Protein AF-A0A2X3JG19-F1 (afd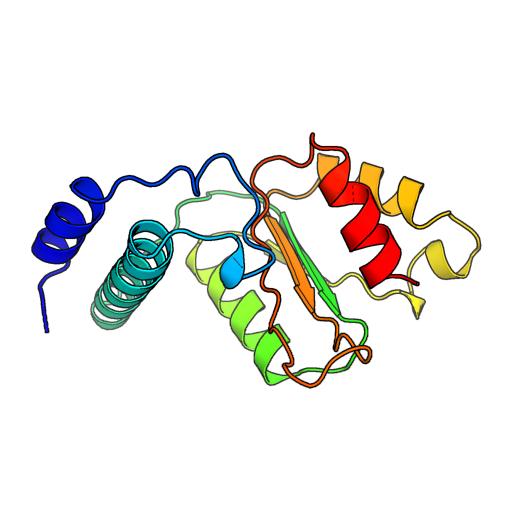b_monomer_lite)

Radius of gyration: 16.57 Å; chains: 1; bounding box: 41×30×46 Å

Structure (mmCIF, N/CA/C/O backbone):
data_AF-A0A2X3JG19-F1
#
_entry.id   AF-A0A2X3JG19-F1
#
loop_
_atom_site.group_PDB
_atom_site.id
_atom_site.type_symbol
_atom_site.label_atom_id
_atom_site.label_alt_id
_atom_site.label_comp_id
_atom_site.label_asym_id
_atom_site.label_entity_id
_atom_site.label_seq_id
_atom_site.pdbx_PDB_ins_code
_atom_site.Cartn_x
_atom_site.Cartn_y
_atom_site.Cartn_z
_atom_site.occupancy
_atom_site.B_iso_or_equiv
_atom_site.auth_seq_id
_atom_site.auth_comp_id
_atom_site.auth_asym_id
_atom_site.auth_atom_id
_atom_site.pdbx_PDB_model_num
ATOM 1 N N . MET A 1 1 ? -9.348 -8.303 21.620 1.00 62.88 1 MET A N 1
ATOM 2 C CA . MET A 1 1 ? -9.091 -7.498 20.406 1.00 62.88 1 MET A CA 1
ATOM 3 C C . MET A 1 1 ? -9.903 -6.224 20.561 1.00 62.88 1 MET A C 1
ATOM 5 O O . MET A 1 1 ? -11.044 -6.347 20.993 1.00 62.88 1 MET A O 1
ATOM 9 N N . LYS A 1 2 ? -9.320 -5.039 20.344 1.00 77.94 2 LYS A N 1
ATOM 10 C CA . LYS A 1 2 ? -10.083 -3.781 20.429 1.00 77.94 2 LYS A CA 1
ATOM 11 C C . LYS A 1 2 ? -11.171 -3.776 19.358 1.00 77.94 2 LYS A C 1
ATOM 13 O O . LYS A 1 2 ? -10.965 -4.329 18.278 1.00 77.94 2 LYS A O 1
ATOM 18 N N . THR A 1 3 ? -12.311 -3.169 19.652 1.00 88.75 3 THR A N 1
ATOM 19 C CA . THR A 1 3 ? -13.358 -2.982 18.640 1.00 88.75 3 THR A CA 1
ATOM 20 C C . THR A 1 3 ? -12.918 -1.939 17.610 1.00 88.75 3 THR A C 1
ATOM 22 O O . THR A 1 3 ? -12.128 -1.044 17.917 1.00 88.75 3 THR A O 1
ATOM 25 N N . VAL A 1 4 ? -13.454 -2.004 16.386 1.00 88.19 4 VAL A N 1
ATOM 26 C CA . VAL A 1 4 ? -13.143 -1.020 15.328 1.00 88.19 4 VAL A CA 1
ATOM 27 C C . VAL A 1 4 ? -13.430 0.413 15.799 1.00 88.19 4 VAL A C 1
ATOM 29 O O . VAL A 1 4 ? -12.643 1.319 15.551 1.00 88.19 4 VAL A O 1
ATOM 32 N N . ASN A 1 5 ? -14.508 0.615 16.563 1.00 89.81 5 ASN A N 1
ATOM 33 C CA . ASN A 1 5 ? -14.865 1.923 17.118 1.00 89.81 5 ASN A CA 1
ATOM 34 C C . ASN A 1 5 ? -13.844 2.455 18.137 1.00 89.81 5 ASN A C 1
ATOM 36 O O . ASN A 1 5 ? -13.631 3.664 18.217 1.00 89.81 5 ASN A O 1
ATOM 40 N N . GLU A 1 6 ? -13.218 1.581 18.926 1.00 90.44 6 GLU A N 1
ATOM 41 C CA . GLU A 1 6 ? -12.132 1.968 19.835 1.00 90.44 6 GLU A CA 1
ATOM 42 C C . GLU A 1 6 ? -10.873 2.344 19.056 1.00 90.44 6 GLU A C 1
ATOM 44 O O . GLU A 1 6 ? -10.274 3.378 19.345 1.00 90.44 6 GLU A O 1
ATOM 49 N N . LEU A 1 7 ? -10.524 1.567 18.025 1.00 89.69 7 LEU A N 1
ATOM 50 C CA . LEU A 1 7 ? -9.393 1.872 17.147 1.00 89.69 7 LEU A CA 1
ATOM 51 C C . LEU A 1 7 ? -9.577 3.224 16.449 1.00 89.69 7 LEU A C 1
ATOM 53 O O . LEU A 1 7 ? -8.660 4.036 16.460 1.00 89.69 7 LEU A O 1
ATOM 57 N N . ILE A 1 8 ? -10.773 3.529 15.936 1.00 90.56 8 ILE A N 1
ATOM 58 C CA . ILE A 1 8 ? -11.073 4.835 15.321 1.00 90.56 8 ILE A CA 1
ATOM 59 C C . ILE A 1 8 ? -10.876 5.984 16.322 1.00 90.56 8 ILE A C 1
ATOM 61 O O . ILE A 1 8 ? -10.318 7.026 15.976 1.00 90.56 8 ILE A O 1
ATOM 65 N N . LYS A 1 9 ? -11.307 5.811 17.578 1.00 92.38 9 LYS A N 1
ATOM 66 C CA . LYS A 1 9 ? -11.106 6.826 18.625 1.00 92.38 9 LYS A CA 1
ATOM 67 C C . LYS A 1 9 ? -9.632 7.037 18.954 1.00 92.38 9 LYS A C 1
ATOM 69 O O . LYS A 1 9 ? -9.251 8.171 19.232 1.00 92.38 9 LYS A O 1
ATOM 74 N N . ASP A 1 10 ? -8.836 5.973 18.963 1.00 90.88 10 ASP A N 1
ATOM 75 C CA . ASP A 1 10 ? -7.399 6.055 19.219 1.00 90.88 10 ASP A CA 1
ATOM 76 C C . ASP A 1 10 ? -6.674 6.720 18.040 1.00 90.88 10 ASP A C 1
ATOM 78 O O . ASP A 1 10 ? -5.921 7.667 18.256 1.00 90.88 10 ASP A O 1
ATOM 82 N N . ILE A 1 11 ? -7.000 6.328 16.804 1.00 90.00 11 ILE A N 1
ATOM 83 C CA . ILE A 1 11 ? -6.470 6.908 15.559 1.00 90.00 11 ILE A CA 1
ATOM 84 C C . ILE A 1 11 ? -6.717 8.419 15.489 1.00 90.00 11 ILE A C 1
ATOM 86 O O . ILE A 1 11 ? -5.808 9.168 15.138 1.00 90.00 11 ILE A O 1
ATOM 90 N N . ASN A 1 12 ? -7.918 8.882 15.854 1.00 89.81 12 ASN A N 1
ATOM 91 C CA . ASN A 1 12 ? -8.288 10.303 15.802 1.00 89.81 12 ASN A CA 1
ATOM 92 C C . ASN A 1 12 ? -7.544 11.185 16.820 1.00 89.81 12 ASN A C 1
ATOM 94 O O . ASN A 1 12 ? -7.591 12.407 16.708 1.00 89.81 12 ASN A O 1
ATOM 98 N N . LYS A 1 13 ? -6.897 10.595 17.832 1.00 91.75 13 LYS A N 1
ATOM 99 C CA . LYS A 1 13 ? -6.106 11.338 18.828 1.00 91.75 13 LYS A CA 1
ATOM 100 C C . LYS A 1 13 ? -4.645 11.509 18.417 1.00 91.75 13 LYS A C 1
ATOM 102 O O . LYS A 1 13 ? -3.938 12.284 19.054 1.00 91.75 13 LYS A O 1
ATOM 107 N N . LEU A 1 14 ? -4.182 10.751 17.424 1.00 89.94 14 LEU A N 1
ATOM 108 C CA . LEU A 1 14 ? -2.794 10.780 16.977 1.0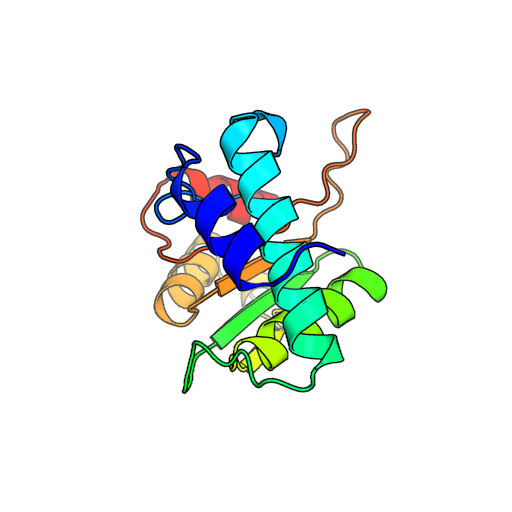0 89.94 14 LEU A CA 1
ATOM 109 C C . LEU A 1 14 ? -2.572 11.975 16.048 1.00 89.94 14 LEU A C 1
ATOM 111 O O . LEU A 1 14 ? -3.365 12.221 15.138 1.00 89.94 14 LEU A O 1
ATOM 115 N N . ASN A 1 15 ? -1.471 12.697 16.253 1.00 86.06 15 ASN A N 1
ATOM 116 C CA . ASN A 1 15 ? -1.068 13.773 15.354 1.00 86.06 15 ASN A CA 1
ATOM 117 C C . ASN A 1 15 ? -0.317 13.175 14.162 1.00 86.06 15 ASN A C 1
ATOM 119 O O . ASN A 1 15 ? 0.781 12.642 14.316 1.00 86.06 15 ASN A O 1
ATOM 123 N N . SER A 1 16 ? -0.908 13.261 12.973 1.00 84.44 16 SER A N 1
ATOM 124 C CA . SER A 1 16 ? -0.345 12.665 11.762 1.00 84.44 16 SER A CA 1
ATOM 125 C C . SER A 1 16 ? -0.642 13.503 10.525 1.00 84.44 16 SER A C 1
ATOM 127 O O . SER A 1 16 ? -1.773 13.951 10.319 1.00 84.44 16 SER A O 1
ATOM 129 N N . SER A 1 17 ? 0.368 13.654 9.669 1.00 84.56 17 SER A N 1
ATOM 130 C CA . SER A 1 17 ? 0.253 14.256 8.336 1.00 84.56 17 SER A CA 1
ATOM 131 C C . SER A 1 17 ? 0.394 13.221 7.211 1.00 84.56 17 SER A C 1
ATOM 133 O O . SER A 1 17 ? 0.618 13.581 6.058 1.00 84.56 17 SER A O 1
ATOM 135 N N . LEU A 1 18 ? 0.202 11.924 7.506 1.00 82.50 18 LEU A N 1
ATOM 136 C CA . LEU A 1 18 ? 0.352 10.818 6.541 1.00 82.50 18 LEU A CA 1
ATOM 137 C C . LEU A 1 18 ? -0.527 10.928 5.290 1.00 82.50 18 LEU A C 1
ATOM 139 O O . LEU A 1 18 ? -0.230 10.322 4.269 1.00 82.50 18 LEU A O 1
ATOM 143 N N . HIS A 1 19 ? -1.616 11.689 5.350 1.00 79.69 19 HIS A N 1
ATOM 144 C CA . HIS A 1 19 ? -2.493 11.903 4.202 1.00 79.69 19 HIS A CA 1
ATOM 145 C C . HIS A 1 19 ? -1.927 12.903 3.177 1.00 79.69 19 HIS A C 1
ATOM 147 O O . HIS A 1 19 ? -2.436 12.956 2.055 1.00 79.69 19 HIS A O 1
ATOM 153 N N . GLU A 1 20 ? -0.898 13.672 3.546 1.00 78.25 20 GLU A N 1
ATOM 154 C CA . GLU A 1 20 ? -0.267 14.703 2.707 1.00 78.25 20 GLU A CA 1
ATOM 155 C C . GLU A 1 20 ? 1.143 14.328 2.241 1.00 78.25 20 GLU A C 1
ATOM 157 O O . GLU A 1 20 ? 1.686 14.984 1.351 1.00 78.25 20 GLU A O 1
ATOM 162 N N . LYS A 1 21 ? 1.743 13.284 2.825 1.00 75.50 21 LYS A N 1
ATOM 163 C CA . LYS A 1 21 ? 3.133 12.900 2.570 1.00 75.50 21 LYS A CA 1
ATOM 164 C C . LYS A 1 21 ? 3.278 11.451 2.129 1.00 75.50 21 LYS A C 1
ATOM 166 O O . LYS A 1 21 ? 2.447 10.597 2.423 1.00 75.50 21 LYS A O 1
ATOM 171 N N . ASP A 1 22 ? 4.381 11.183 1.446 1.00 75.12 22 ASP A N 1
ATOM 172 C CA . ASP A 1 22 ? 4.745 9.843 1.011 1.00 75.12 22 ASP A CA 1
ATOM 173 C C . ASP A 1 22 ? 5.317 9.016 2.169 1.00 75.12 22 ASP A C 1
ATOM 175 O O . ASP A 1 22 ? 6.145 9.486 2.952 1.00 75.12 22 ASP A O 1
ATOM 179 N N . PHE A 1 23 ? 4.913 7.749 2.247 1.00 77.88 23 PHE A N 1
ATOM 180 C CA . PHE A 1 23 ? 5.476 6.788 3.193 1.00 77.88 23 PHE A CA 1
ATOM 181 C C . PHE A 1 23 ? 6.602 5.995 2.520 1.00 77.88 23 PHE A C 1
ATOM 183 O O . PHE A 1 23 ? 6.371 4.932 1.949 1.00 77.88 23 PHE A O 1
ATOM 190 N N . LEU A 1 24 ? 7.813 6.553 2.519 1.00 76.75 24 LEU A N 1
ATOM 191 C CA . LEU A 1 24 ? 8.992 5.904 1.936 1.00 76.75 24 LEU A CA 1
ATOM 192 C C . LEU A 1 24 ? 9.803 5.181 3.010 1.00 76.75 24 LEU A C 1
ATOM 194 O O . LEU A 1 24 ? 9.992 3.966 2.969 1.00 76.75 24 LEU A O 1
ATOM 198 N N . LEU A 1 25 ? 10.263 5.942 3.998 1.00 78.94 25 LEU A N 1
ATOM 199 C CA . LEU A 1 25 ? 11.207 5.471 4.996 1.00 78.94 25 LEU A CA 1
ATOM 200 C C . LEU A 1 25 ? 10.579 5.576 6.381 1.00 78.94 25 LEU A C 1
ATOM 202 O O . LEU A 1 25 ? 10.021 6.611 6.745 1.00 78.94 25 LEU A O 1
ATOM 206 N N . THR A 1 26 ? 10.676 4.506 7.170 1.00 79.56 26 THR A N 1
ATOM 207 C CA . THR A 1 26 ? 10.063 4.442 8.506 1.00 79.56 26 THR A CA 1
ATOM 208 C C . THR A 1 26 ? 10.697 5.415 9.495 1.00 79.56 26 THR A C 1
ATOM 210 O O . THR A 1 26 ? 10.019 5.878 10.404 1.00 79.56 26 THR A O 1
ATOM 213 N N . TRP A 1 27 ? 11.973 5.762 9.314 1.00 83.19 27 TRP A N 1
ATOM 214 C CA . TRP A 1 27 ? 12.683 6.715 10.173 1.00 83.19 27 TRP A CA 1
ATOM 215 C C . TRP A 1 27 ? 12.372 8.186 9.864 1.00 83.19 27 TRP A C 1
ATOM 217 O O . TRP A 1 27 ? 12.734 9.055 10.649 1.00 83.19 27 TRP A O 1
ATOM 227 N N . GLU A 1 28 ? 11.699 8.478 8.748 1.00 81.56 28 GLU A N 1
ATOM 228 C CA . GLU A 1 28 ? 11.173 9.818 8.435 1.00 81.56 28 GLU A CA 1
ATOM 229 C C . GLU A 1 28 ? 9.781 10.051 9.052 1.00 81.56 28 GLU A C 1
ATOM 231 O O . GLU A 1 28 ? 9.177 11.111 8.872 1.00 81.56 28 GLU A O 1
ATOM 236 N N . GLN A 1 29 ? 9.250 9.049 9.759 1.00 83.94 29 GLN A N 1
ATOM 237 C CA . GLN A 1 29 ? 7.925 9.076 10.365 1.00 83.94 29 GLN A CA 1
ATOM 238 C C . GLN A 1 29 ? 8.033 9.290 11.869 1.00 83.94 29 GLN A C 1
ATOM 240 O O . GLN A 1 29 ? 8.940 8.778 12.532 1.00 83.94 29 GLN A O 1
ATOM 245 N N . SER A 1 30 ? 7.078 10.025 12.425 1.00 90.12 30 SER A N 1
ATOM 246 C CA . SER A 1 30 ? 6.955 10.163 13.867 1.00 90.12 30 SER A CA 1
ATOM 247 C C . SER A 1 30 ? 6.444 8.853 14.491 1.00 90.12 30 SER A C 1
ATOM 249 O O . SER A 1 30 ? 5.766 8.057 13.829 1.00 90.12 30 SER A O 1
ATOM 251 N N . PRO A 1 31 ? 6.710 8.610 15.785 1.00 90.94 31 PRO A N 1
ATOM 252 C CA . PRO A 1 31 ? 6.136 7.467 16.492 1.00 90.94 31 PRO A CA 1
ATOM 253 C C . PRO A 1 31 ? 4.600 7.419 16.428 1.00 90.94 31 PRO A C 1
ATOM 255 O O . PRO A 1 31 ? 4.030 6.334 16.316 1.00 90.94 31 PRO A O 1
ATOM 258 N N . ASP A 1 32 ? 3.938 8.579 16.452 1.00 91.06 32 ASP A N 1
ATOM 259 C CA . ASP A 1 32 ? 2.478 8.687 16.357 1.00 91.06 32 ASP A CA 1
ATOM 260 C C . ASP A 1 32 ? 1.967 8.251 14.979 1.00 91.06 32 ASP A C 1
ATOM 262 O O . ASP A 1 32 ? 0.955 7.558 14.885 1.00 91.06 32 ASP A O 1
ATOM 266 N N . GLU A 1 33 ? 2.687 8.588 13.909 1.00 89.19 33 GLU A N 1
ATOM 267 C CA . GLU A 1 33 ? 2.355 8.172 12.544 1.00 89.19 33 GLU A CA 1
ATOM 268 C C . GLU A 1 33 ? 2.534 6.667 12.356 1.00 89.19 33 GLU A C 1
ATOM 270 O O . GLU A 1 33 ? 1.655 5.998 11.812 1.00 89.19 33 GLU A O 1
ATOM 275 N N . LEU A 1 34 ? 3.636 6.106 12.861 1.00 90.69 34 LEU A N 1
ATOM 276 C CA . LEU A 1 34 ? 3.860 4.660 12.824 1.00 90.69 34 LEU A CA 1
ATOM 277 C C . LEU A 1 34 ? 2.776 3.914 13.607 1.00 90.69 34 LEU A C 1
ATOM 279 O O . LEU A 1 34 ? 2.251 2.906 13.133 1.00 90.69 34 LEU A O 1
ATOM 283 N N . LYS A 1 35 ? 2.398 4.431 14.779 1.00 92.00 35 LYS A N 1
ATOM 284 C CA . LYS A 1 35 ? 1.299 3.878 15.569 1.00 92.00 35 LYS A CA 1
ATOM 285 C C . LYS A 1 35 ? -0.029 3.958 14.819 1.00 92.00 35 LYS A C 1
ATOM 287 O O . LYS A 1 35 ? -0.764 2.976 14.799 1.00 92.00 35 LYS A O 1
ATOM 292 N N . GLN A 1 36 ? -0.300 5.073 14.143 1.00 91.25 36 GLN A N 1
ATOM 293 C CA . GLN A 1 36 ? -1.510 5.235 13.345 1.00 91.25 36 GLN A CA 1
ATOM 294 C C . GLN A 1 36 ? -1.596 4.192 12.223 1.00 91.25 36 GLN A C 1
ATOM 296 O O . GLN A 1 36 ? -2.657 3.605 12.023 1.00 91.25 36 GLN A O 1
ATOM 301 N N . VAL A 1 37 ? -0.492 3.914 11.521 1.00 90.25 37 VAL A N 1
ATOM 302 C CA . VAL A 1 37 ? -0.446 2.873 10.477 1.00 90.25 37 VAL A CA 1
ATOM 303 C C . VAL A 1 37 ? -0.798 1.498 11.048 1.00 90.25 37 VAL A C 1
ATOM 305 O O . VAL A 1 37 ? -1.570 0.758 10.435 1.00 90.25 37 VAL A O 1
ATOM 308 N N . LEU A 1 38 ? -0.269 1.159 12.227 1.00 91.31 38 LEU A N 1
ATOM 309 C CA . LEU A 1 38 ? -0.550 -0.115 12.892 1.00 91.31 38 LEU A CA 1
ATOM 310 C C . LEU A 1 38 ? -2.012 -0.215 13.351 1.00 91.31 38 LEU A C 1
ATOM 312 O O . LEU A 1 38 ? -2.665 -1.220 13.071 1.00 91.31 38 LEU A O 1
ATOM 316 N N . ASP A 1 39 ? -2.547 0.837 13.974 1.00 92.56 39 ASP A N 1
ATOM 317 C CA . ASP A 1 39 ? -3.941 0.871 14.434 1.00 92.56 39 ASP A CA 1
ATOM 318 C C . ASP A 1 39 ? -4.925 0.769 13.247 1.00 92.56 39 ASP A C 1
ATOM 320 O O . ASP A 1 39 ? -5.939 0.068 13.324 1.00 92.56 39 ASP A O 1
ATOM 324 N N . VAL A 1 40 ? -4.610 1.407 12.110 1.00 91.50 40 VAL A N 1
ATOM 325 C CA . VAL A 1 40 ? -5.384 1.281 10.860 1.00 91.50 40 VAL A CA 1
ATOM 326 C C . VAL A 1 40 ? -5.307 -0.141 10.299 1.00 91.50 40 VAL A C 1
ATOM 328 O O . VAL A 1 40 ? -6.328 -0.684 9.868 1.00 91.50 40 VAL A O 1
ATOM 331 N N . ALA A 1 41 ? -4.131 -0.773 10.312 1.00 91.25 41 ALA A N 1
ATOM 332 C CA . ALA A 1 41 ? -3.971 -2.150 9.848 1.00 91.25 41 ALA A CA 1
ATOM 333 C C . ALA A 1 41 ? -4.796 -3.137 10.693 1.00 91.25 41 ALA A C 1
ATOM 335 O O . ALA A 1 41 ? -5.472 -4.011 10.139 1.00 91.25 41 ALA A O 1
ATOM 336 N N . ASP A 1 42 ? -4.808 -2.964 12.016 1.00 91.69 42 ASP A N 1
ATOM 337 C CA . ASP A 1 42 ? -5.633 -3.764 12.926 1.00 91.69 42 ASP A CA 1
ATOM 338 C C . ASP A 1 42 ? -7.135 -3.533 12.704 1.00 91.69 42 ASP A C 1
ATOM 340 O O . ASP A 1 42 ? -7.924 -4.489 12.729 1.00 91.69 42 ASP A O 1
ATOM 344 N N . ALA A 1 43 ? -7.543 -2.295 12.410 1.00 92.06 43 ALA A N 1
ATOM 345 C CA . ALA A 1 43 ? -8.929 -1.982 12.073 1.00 92.06 43 ALA A CA 1
ATOM 346 C C . ALA A 1 43 ? -9.358 -2.685 10.774 1.00 92.06 43 ALA A C 1
ATOM 348 O O . ALA A 1 43 ? -10.379 -3.376 10.758 1.00 92.06 43 ALA A O 1
ATOM 349 N N . LEU A 1 44 ? -8.552 -2.593 9.710 1.00 91.50 44 LEU A N 1
ATOM 350 C CA . LEU A 1 44 ? -8.821 -3.262 8.430 1.00 91.50 44 LEU A CA 1
ATOM 351 C C . LEU A 1 44 ? -8.857 -4.787 8.569 1.00 91.50 44 LEU A C 1
ATOM 353 O O . LEU A 1 44 ? -9.712 -5.445 7.973 1.00 91.50 44 LEU A O 1
ATOM 357 N N . LYS A 1 45 ? -7.969 -5.361 9.385 1.00 90.94 45 LYS A N 1
ATOM 358 C CA . LYS A 1 45 ? -7.962 -6.798 9.683 1.00 90.94 45 LYS A CA 1
ATOM 359 C C . LYS A 1 45 ? -9.251 -7.239 10.375 1.00 90.94 45 LYS A C 1
ATOM 361 O O . LYS A 1 45 ? -9.807 -8.275 10.014 1.00 90.94 45 LYS A O 1
ATOM 366 N N . THR A 1 46 ? -9.730 -6.451 11.336 1.00 91.44 46 THR A N 1
ATOM 367 C CA . THR A 1 46 ? -10.977 -6.727 12.065 1.00 91.44 46 THR A CA 1
ATOM 368 C C . THR A 1 46 ? -12.185 -6.645 11.130 1.00 91.44 46 THR A C 1
ATOM 370 O O . THR A 1 46 ? -12.961 -7.594 11.048 1.00 91.44 46 THR A O 1
ATOM 373 N N . LEU A 1 47 ? -12.277 -5.585 10.320 1.00 91.19 47 LEU A N 1
ATOM 374 C CA . LEU A 1 47 ? -13.332 -5.426 9.310 1.00 91.19 47 LEU A CA 1
ATOM 375 C C . LEU A 1 47 ? -13.343 -6.582 8.302 1.00 91.19 47 LEU A C 1
ATOM 377 O O . LEU A 1 47 ? -14.403 -7.104 7.953 1.00 91.19 47 LEU A O 1
ATOM 381 N N . ARG A 1 48 ? -12.161 -7.035 7.867 1.00 89.88 48 ARG A N 1
ATOM 382 C CA . ARG A 1 48 ? -12.044 -8.174 6.953 1.00 89.88 48 ARG A CA 1
ATOM 383 C C . ARG A 1 48 ? -12.526 -9.479 7.587 1.00 89.88 48 ARG A C 1
ATOM 385 O O . ARG A 1 48 ? -13.144 -10.274 6.875 1.00 89.88 48 ARG A O 1
ATOM 392 N N . ALA A 1 49 ? -12.239 -9.695 8.873 1.00 90.62 49 ALA A N 1
ATOM 393 C CA . ALA A 1 49 ? -12.680 -10.870 9.628 1.00 90.62 49 ALA A CA 1
ATOM 394 C C . ALA A 1 49 ? -14.208 -10.908 9.797 1.00 90.62 49 ALA A C 1
ATOM 396 O O . ALA A 1 49 ? -14.804 -11.978 9.731 1.00 90.62 49 ALA A O 1
ATOM 397 N N . GLU A 1 50 ? -14.839 -9.741 9.920 1.00 91.44 50 GLU A N 1
ATOM 398 C CA . GLU A 1 50 ? -16.300 -9.579 9.962 1.00 91.44 50 GLU A CA 1
ATOM 399 C C . GLU A 1 50 ? -16.946 -9.548 8.562 1.00 91.44 50 GLU A C 1
ATOM 401 O O . GLU A 1 50 ? -18.157 -9.390 8.431 1.00 91.44 50 GLU A O 1
ATOM 406 N N . ASN A 1 51 ? -16.148 -9.728 7.501 1.00 91.12 51 ASN A N 1
ATOM 407 C CA . ASN A 1 51 ? -16.571 -9.680 6.100 1.00 91.12 51 ASN A CA 1
ATOM 408 C C . ASN A 1 51 ? -17.256 -8.357 5.697 1.00 91.12 51 ASN A C 1
ATOM 410 O O . ASN A 1 51 ? -18.120 -8.328 4.818 1.00 91.12 51 ASN A O 1
ATOM 414 N N . ILE A 1 52 ? -16.848 -7.254 6.323 1.00 91.19 52 ILE A N 1
ATOM 415 C CA . ILE A 1 52 ? -17.322 -5.910 6.004 1.00 91.19 52 ILE A CA 1
ATOM 416 C C . ILE A 1 52 ? -16.500 -5.370 4.831 1.00 91.19 52 ILE A C 1
ATOM 418 O O . ILE A 1 52 ? -15.268 -5.408 4.840 1.00 91.19 52 ILE A O 1
ATOM 422 N N . ALA A 1 53 ? -17.180 -4.865 3.801 1.00 88.38 53 ALA A N 1
ATOM 423 C CA . ALA A 1 53 ? -16.518 -4.280 2.642 1.00 88.38 53 ALA A CA 1
ATOM 424 C C . ALA A 1 53 ? -15.851 -2.945 3.013 1.00 88.38 53 ALA A C 1
ATOM 426 O O . ALA A 1 53 ? -16.517 -2.000 3.423 1.00 88.38 53 ALA A O 1
ATOM 427 N N . THR A 1 54 ? -14.539 -2.853 2.806 1.00 90.62 54 THR A N 1
ATOM 428 C CA . THR A 1 54 ? -13.714 -1.660 3.071 1.00 90.62 54 THR A CA 1
ATOM 429 C C . THR A 1 54 ? -13.363 -0.903 1.789 1.00 90.62 54 THR A C 1
ATOM 431 O O . THR A 1 54 ? -12.294 -0.303 1.689 1.00 90.62 54 THR A O 1
ATOM 434 N N . LYS A 1 55 ? -14.228 -0.971 0.772 1.00 88.81 55 LYS A N 1
ATOM 435 C CA . LYS A 1 55 ? -13.996 -0.280 -0.498 1.00 88.81 55 LYS A CA 1
ATOM 436 C C . LYS A 1 55 ? -14.126 1.223 -0.281 1.00 88.81 55 LYS A C 1
ATOM 438 O O . LYS A 1 55 ? -15.210 1.713 0.019 1.00 88.81 55 LYS A O 1
ATOM 443 N N . VAL A 1 56 ? -13.012 1.931 -0.424 1.00 88.31 56 VAL A N 1
ATOM 444 C CA . VAL A 1 56 ? -12.951 3.398 -0.335 1.00 88.31 56 VAL A CA 1
ATOM 445 C C . VAL A 1 56 ? -13.039 4.015 -1.731 1.00 88.31 56 VAL A C 1
ATOM 447 O O . VAL A 1 56 ? -13.563 5.115 -1.890 1.00 88.31 56 VAL A O 1
ATOM 450 N N . PHE A 1 57 ? -12.569 3.291 -2.749 1.00 87.12 57 PHE A N 1
ATOM 451 C CA . PHE A 1 57 ? -12.587 3.710 -4.144 1.00 87.12 57 PHE A CA 1
ATOM 452 C C . PHE A 1 57 ? -13.628 2.907 -4.931 1.00 87.12 57 PHE A C 1
ATOM 454 O O . PHE A 1 57 ? -13.713 1.685 -4.809 1.00 87.12 57 PHE A O 1
ATOM 461 N N . ASN A 1 58 ? -14.411 3.601 -5.761 1.00 87.56 58 ASN A N 1
ATOM 462 C CA . ASN A 1 58 ? -15.329 2.961 -6.713 1.00 87.56 58 ASN A CA 1
ATOM 463 C C . ASN A 1 58 ? -14.603 2.515 -7.989 1.00 87.56 58 ASN A C 1
ATOM 465 O O . ASN A 1 58 ? -14.989 1.534 -8.620 1.00 87.56 58 ASN A O 1
ATOM 469 N N . SER A 1 59 ? -13.565 3.258 -8.365 1.00 87.88 59 SER A N 1
ATOM 470 C CA . SER A 1 59 ? -12.698 3.012 -9.510 1.00 87.88 59 SER A CA 1
ATOM 471 C C . SER A 1 59 ? -11.370 3.720 -9.278 1.00 87.88 59 SER A C 1
ATOM 473 O O . SER A 1 59 ? -11.352 4.781 -8.656 1.00 87.88 59 SER A O 1
ATOM 475 N N . GLY A 1 60 ? -10.293 3.166 -9.816 1.00 88.25 60 GLY A N 1
ATOM 476 C CA . GLY A 1 60 ? -8.972 3.776 -9.775 1.00 88.25 60 GLY A CA 1
ATOM 477 C C . GLY A 1 60 ? -7.882 2.767 -10.111 1.00 88.25 60 GLY A C 1
ATOM 478 O O . GLY A 1 60 ? -8.151 1.561 -10.194 1.00 88.25 60 GLY A O 1
ATOM 479 N N . LEU A 1 61 ? -6.663 3.260 -10.305 1.00 88.81 61 LEU A N 1
ATOM 480 C CA . LEU A 1 61 ? -5.503 2.446 -10.669 1.00 88.81 61 LEU A CA 1
ATOM 481 C C . LEU A 1 61 ? -4.439 2.482 -9.574 1.00 88.81 61 LEU A C 1
ATOM 483 O O . LEU A 1 61 ? -3.928 3.539 -9.206 1.00 88.81 61 LEU A O 1
ATOM 487 N N . GLY A 1 62 ? -4.082 1.297 -9.088 1.00 89.31 62 GLY A N 1
ATOM 488 C CA . GLY A 1 62 ? -2.907 1.070 -8.261 1.00 89.31 62 GLY A CA 1
ATOM 489 C C . GLY A 1 62 ? -1.789 0.467 -9.103 1.00 89.31 62 GLY A C 1
ATOM 490 O O . GLY A 1 62 ? -1.918 -0.651 -9.603 1.00 89.31 62 GLY A O 1
ATOM 491 N N . ILE A 1 63 ? -0.693 1.198 -9.270 1.00 87.62 63 ILE A N 1
ATOM 492 C CA . ILE A 1 63 ? 0.446 0.745 -10.069 1.00 87.62 63 ILE A CA 1
ATOM 493 C C . ILE A 1 63 ? 1.453 0.052 -9.167 1.00 87.62 63 ILE A C 1
ATOM 495 O O . ILE A 1 63 ? 1.802 0.550 -8.096 1.00 87.62 63 ILE A O 1
ATOM 499 N N . SER A 1 64 ? 1.940 -1.095 -9.614 1.00 86.12 64 SER A N 1
ATOM 500 C CA . SER A 1 64 ? 2.962 -1.852 -8.914 1.00 86.12 64 SER A CA 1
ATOM 501 C C . SER A 1 64 ? 4.246 -1.870 -9.746 1.00 86.12 64 SER A C 1
ATOM 503 O O . SER A 1 64 ? 4.220 -2.169 -10.939 1.00 86.12 64 SER A O 1
ATOM 505 N N . VAL A 1 65 ? 5.369 -1.497 -9.133 1.00 81.81 65 VAL A N 1
ATOM 506 C CA . VAL A 1 65 ? 6.683 -1.465 -9.788 1.00 81.81 65 VAL A CA 1
ATOM 507 C C . VAL A 1 65 ? 7.625 -2.380 -9.014 1.00 81.81 65 VAL A C 1
ATOM 509 O O . VAL A 1 65 ? 7.995 -2.101 -7.870 1.00 81.81 65 VAL A O 1
ATOM 512 N N . PHE A 1 66 ? 7.983 -3.499 -9.639 1.00 75.25 66 PHE A N 1
ATOM 513 C CA . PHE A 1 66 ? 8.812 -4.547 -9.052 1.00 75.25 66 PHE A CA 1
ATOM 514 C C . PHE A 1 66 ? 10.010 -4.817 -9.948 1.00 75.25 66 PHE A C 1
ATOM 516 O O . PHE A 1 66 ? 9.851 -5.422 -11.007 1.00 75.25 66 PHE A O 1
ATOM 523 N N . ARG A 1 67 ? 11.199 -4.429 -9.489 1.00 68.12 67 ARG A N 1
ATOM 524 C CA . ARG A 1 67 ? 12.447 -4.740 -10.192 1.00 68.12 67 ARG A CA 1
ATOM 525 C C . ARG A 1 67 ? 12.951 -6.139 -9.855 1.00 68.12 67 ARG A C 1
ATOM 527 O O . ARG A 1 67 ? 13.273 -6.926 -10.738 1.00 68.12 67 ARG A O 1
ATOM 534 N N . ASP A 1 68 ? 12.917 -6.474 -8.568 1.00 68.94 68 ASP A N 1
ATOM 535 C CA . ASP A 1 68 ? 13.178 -7.822 -8.080 1.00 68.94 68 ASP A CA 1
ATOM 536 C C . ASP A 1 68 ? 11.877 -8.615 -7.951 1.00 68.94 68 ASP A C 1
ATOM 538 O O . ASP A 1 68 ? 10.839 -8.120 -7.491 1.00 68.94 68 ASP A O 1
ATOM 542 N N . ASN A 1 69 ? 11.931 -9.895 -8.313 1.00 69.56 69 ASN A N 1
ATOM 543 C CA . ASN A 1 69 ? 10.786 -10.783 -8.178 1.00 69.56 69 ASN A CA 1
ATOM 544 C C . ASN A 1 69 ? 10.494 -11.079 -6.700 1.00 69.56 69 ASN A C 1
ATOM 546 O O . ASN A 1 69 ? 11.085 -11.971 -6.096 1.00 69.56 69 ASN A O 1
ATOM 550 N N . SER A 1 70 ? 9.523 -10.361 -6.128 1.00 75.50 70 SER A N 1
ATOM 551 C CA . SER A 1 70 ? 8.980 -10.633 -4.794 1.00 75.50 70 SER A CA 1
ATOM 552 C C . SER A 1 70 ? 7.516 -11.059 -4.866 1.00 75.50 70 SER A C 1
ATOM 554 O O . SER A 1 70 ? 6.597 -10.237 -4.824 1.00 75.50 70 SER A O 1
ATOM 556 N N . THR A 1 71 ? 7.283 -12.374 -4.917 1.00 77.56 71 THR A N 1
ATOM 557 C CA . THR A 1 71 ? 5.930 -12.953 -4.940 1.00 77.56 71 THR A CA 1
ATOM 558 C C . THR A 1 71 ? 5.116 -12.527 -3.720 1.00 77.56 71 THR A C 1
ATOM 560 O O . THR A 1 71 ? 3.970 -12.112 -3.856 1.00 77.56 71 THR A O 1
ATOM 563 N N . ARG A 1 72 ? 5.707 -12.553 -2.517 1.00 80.44 72 ARG A N 1
ATOM 564 C CA . ARG A 1 72 ? 4.988 -12.191 -1.282 1.00 80.44 72 ARG A CA 1
ATOM 565 C C . ARG A 1 72 ? 4.496 -10.747 -1.311 1.00 80.44 72 ARG A C 1
ATOM 567 O O . ARG A 1 72 ? 3.347 -10.489 -0.965 1.00 80.44 72 ARG A O 1
ATOM 574 N N . THR A 1 73 ? 5.337 -9.819 -1.759 1.00 82.12 73 THR A N 1
ATOM 575 C CA . THR A 1 73 ? 4.963 -8.405 -1.771 1.00 82.12 73 THR A CA 1
ATOM 576 C C . THR A 1 73 ? 3.994 -8.085 -2.907 1.00 82.12 73 THR A C 1
ATOM 578 O O . THR A 1 73 ? 3.037 -7.351 -2.678 1.00 82.12 73 THR A O 1
ATOM 581 N N . ARG A 1 74 ? 4.164 -8.696 -4.089 1.00 83.25 74 ARG A N 1
ATOM 582 C CA . ARG A 1 74 ? 3.246 -8.519 -5.228 1.00 83.25 74 ARG A CA 1
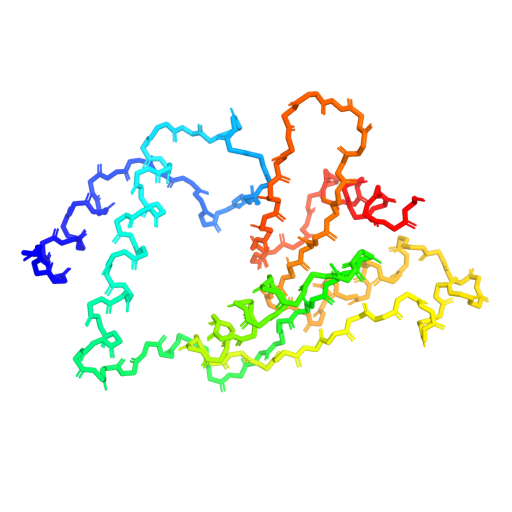ATOM 583 C C . ARG A 1 74 ? 1.826 -8.963 -4.889 1.00 83.25 74 ARG A C 1
ATOM 585 O O . ARG A 1 74 ? 0.885 -8.203 -5.091 1.00 83.25 74 ARG A O 1
ATOM 592 N N . PHE A 1 75 ? 1.670 -10.144 -4.292 1.00 86.19 75 PHE A N 1
ATOM 593 C CA . PHE A 1 75 ? 0.355 -10.631 -3.864 1.00 86.19 75 PHE A CA 1
ATOM 594 C C . PHE A 1 75 ? -0.229 -9.820 -2.701 1.00 86.19 75 PHE A C 1
ATOM 596 O O . PHE A 1 75 ? -1.430 -9.554 -2.687 1.00 86.19 75 PHE A O 1
ATOM 603 N N . SER A 1 76 ? 0.601 -9.392 -1.742 1.00 86.88 76 SER A N 1
ATOM 604 C CA . SER A 1 76 ? 0.138 -8.541 -0.640 1.00 86.88 76 SER A CA 1
ATOM 605 C C . SER A 1 76 ? -0.387 -7.195 -1.143 1.00 86.88 76 SER A C 1
ATOM 607 O O . SER A 1 76 ? -1.432 -6.740 -0.678 1.00 86.88 76 SER A O 1
ATOM 609 N N . TYR A 1 77 ? 0.309 -6.569 -2.096 1.00 88.06 77 TYR A N 1
ATOM 610 C CA . TYR A 1 77 ? -0.106 -5.296 -2.683 1.00 88.06 77 TYR A CA 1
ATOM 611 C C . TYR A 1 77 ? -1.396 -5.451 -3.500 1.00 88.06 77 TYR A C 1
ATOM 613 O O . TYR A 1 77 ? -2.343 -4.696 -3.284 1.00 88.06 77 TYR A O 1
ATOM 621 N N . ALA A 1 78 ? -1.496 -6.506 -4.316 1.00 89.31 78 ALA A N 1
ATOM 622 C CA . ALA A 1 78 ? -2.714 -6.845 -5.058 1.00 89.31 78 ALA A CA 1
ATOM 623 C C . ALA A 1 78 ? -3.928 -7.017 -4.156 1.00 89.31 78 ALA A C 1
ATOM 625 O O . ALA A 1 78 ? -4.998 -6.459 -4.409 1.00 89.31 78 ALA A O 1
ATOM 626 N N . SER A 1 79 ? -3.749 -7.764 -3.067 1.00 89.62 79 SER A N 1
ATOM 627 C CA . SER A 1 79 ? -4.812 -7.978 -2.096 1.00 89.62 79 SER A CA 1
ATOM 628 C C . SER A 1 79 ? -5.244 -6.668 -1.437 1.00 89.62 79 SER A C 1
ATOM 630 O O . SER A 1 79 ? -6.438 -6.486 -1.211 1.00 89.62 79 SER A O 1
ATOM 632 N N . ALA A 1 80 ? -4.306 -5.767 -1.130 1.00 89.62 80 ALA A N 1
ATOM 633 C CA . ALA A 1 80 ? -4.609 -4.477 -0.516 1.00 89.62 80 ALA A CA 1
ATOM 634 C C . ALA A 1 80 ? -5.357 -3.537 -1.478 1.00 89.62 80 ALA A C 1
ATOM 636 O O . ALA A 1 80 ? -6.365 -2.948 -1.091 1.00 89.62 80 ALA A O 1
ATOM 637 N N . LEU A 1 81 ? -4.923 -3.442 -2.739 1.00 90.94 81 LEU A N 1
ATOM 638 C CA . LEU A 1 81 ? -5.605 -2.642 -3.762 1.00 90.94 81 LEU A CA 1
ATOM 639 C C . LEU A 1 81 ? -7.038 -3.129 -3.996 1.00 90.94 81 LEU A C 1
ATOM 641 O O . LEU A 1 81 ? -7.979 -2.337 -3.937 1.00 90.94 81 LEU A O 1
ATOM 645 N N . ASN A 1 82 ? -7.219 -4.441 -4.160 1.00 90.81 82 ASN A N 1
ATOM 646 C CA . ASN A 1 82 ? -8.541 -5.033 -4.347 1.00 90.81 82 ASN A CA 1
ATOM 647 C C . ASN A 1 82 ? -9.456 -4.814 -3.127 1.00 90.81 82 ASN A C 1
ATOM 649 O O . ASN A 1 82 ? -10.645 -4.536 -3.286 1.00 90.81 82 ASN A O 1
ATOM 653 N N . LEU A 1 83 ? -8.904 -4.898 -1.910 1.00 89.62 83 LEU A N 1
ATOM 654 C CA . LEU A 1 83 ? -9.632 -4.623 -0.667 1.00 89.62 83 LEU A CA 1
ATOM 655 C C . LEU A 1 83 ? -10.169 -3.181 -0.619 1.00 89.62 83 LEU A C 1
ATOM 657 O O . LEU A 1 83 ? -11.275 -2.955 -0.124 1.00 89.62 83 LEU A O 1
ATOM 661 N N . LEU A 1 84 ? -9.404 -2.223 -1.150 1.00 89.81 84 LEU A N 1
ATOM 662 C CA . LEU A 1 84 ? -9.767 -0.805 -1.205 1.00 89.81 84 LEU A CA 1
ATOM 663 C C . LEU A 1 84 ? -10.624 -0.432 -2.427 1.00 89.81 84 LEU A C 1
ATOM 665 O O . LEU A 1 84 ? -11.209 0.652 -2.428 1.00 89.81 84 LEU A O 1
ATOM 669 N N . GLY A 1 85 ? -10.745 -1.320 -3.420 1.00 89.56 85 GLY A N 1
ATOM 670 C CA . GLY A 1 85 ? -11.525 -1.104 -4.645 1.00 89.56 85 GLY A CA 1
ATOM 671 C C . GLY A 1 85 ? -10.730 -0.557 -5.837 1.00 89.56 85 GLY A C 1
ATOM 672 O O . GLY A 1 85 ? -11.329 -0.051 -6.782 1.00 89.56 85 GLY A O 1
ATOM 673 N N . LEU A 1 86 ? -9.399 -0.656 -5.811 1.00 90.38 86 LEU A N 1
ATOM 674 C CA . LEU A 1 86 ? -8.513 -0.244 -6.903 1.00 90.38 86 LEU A CA 1
ATOM 675 C C . LEU A 1 86 ? -8.148 -1.433 -7.801 1.00 90.38 86 LEU A C 1
ATOM 677 O O . LEU A 1 86 ? -7.974 -2.558 -7.324 1.00 90.38 86 LEU A O 1
ATOM 681 N N . ALA A 1 87 ? -7.984 -1.173 -9.098 1.00 91.44 87 ALA A N 1
ATOM 682 C CA . ALA A 1 87 ? -7.453 -2.149 -10.042 1.00 91.44 87 ALA A CA 1
ATOM 683 C C . ALA A 1 87 ? -5.920 -2.126 -10.010 1.00 91.44 87 ALA A C 1
ATOM 685 O O . ALA A 1 87 ? -5.313 -1.057 -10.072 1.00 91.44 87 ALA A O 1
ATOM 686 N N . GLN A 1 88 ? -5.291 -3.299 -9.919 1.00 90.25 88 GLN A N 1
ATOM 687 C CA . GLN A 1 88 ? -3.837 -3.406 -10.003 1.00 90.25 88 GLN A CA 1
ATOM 688 C C . GLN A 1 88 ? -3.374 -3.393 -11.458 1.00 90.25 88 GLN A C 1
ATOM 690 O O . GLN A 1 88 ? -3.893 -4.148 -12.280 1.00 90.25 88 GLN A O 1
ATOM 695 N N . GLN A 1 89 ? -2.326 -2.618 -11.727 1.00 89.19 89 GLN A N 1
ATOM 696 C CA . GLN A 1 89 ? -1.574 -2.666 -12.971 1.00 89.19 89 GLN A CA 1
ATOM 697 C C . GLN A 1 89 ? -0.077 -2.811 -12.666 1.00 89.19 89 GLN A C 1
ATOM 699 O O . GLN A 1 89 ? 0.522 -1.969 -11.998 1.00 89.19 89 GLN A O 1
ATOM 704 N N . ASP A 1 90 ? 0.531 -3.885 -13.166 1.00 86.69 90 ASP A N 1
ATOM 705 C CA . ASP A 1 90 ? 1.961 -4.146 -12.989 1.00 86.69 90 A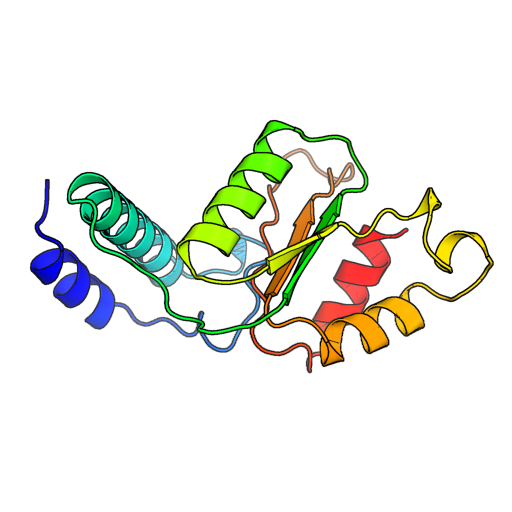SP A CA 1
ATOM 706 C C . ASP A 1 90 ? 2.761 -3.444 -14.091 1.00 86.69 90 ASP A C 1
ATOM 708 O O . ASP A 1 90 ? 2.508 -3.645 -15.284 1.00 86.69 90 ASP A O 1
ATOM 712 N N . LEU A 1 91 ? 3.734 -2.625 -13.691 1.00 84.00 91 LEU A N 1
ATOM 713 C CA . LEU A 1 91 ? 4.728 -2.047 -14.585 1.00 84.00 91 LEU A CA 1
ATOM 714 C C . LEU A 1 91 ? 5.954 -2.961 -14.614 1.00 84.00 91 LEU A C 1
ATOM 716 O O . LEU A 1 91 ? 6.723 -3.034 -13.657 1.00 84.00 91 LEU A O 1
ATOM 720 N N . ASP A 1 92 ? 6.118 -3.650 -15.735 1.00 81.44 92 ASP A N 1
ATOM 721 C CA . ASP A 1 92 ? 7.290 -4.464 -16.042 1.00 81.44 92 ASP A CA 1
ATOM 722 C C . ASP A 1 92 ? 8.260 -3.628 -16.887 1.00 81.44 92 ASP A C 1
ATOM 724 O O . ASP A 1 92 ? 7.941 -3.269 -18.025 1.00 81.44 92 ASP A O 1
ATOM 728 N N . GLU A 1 93 ? 9.433 -3.309 -16.332 1.00 71.69 93 GLU A N 1
ATOM 729 C CA . GLU A 1 93 ? 10.470 -2.514 -17.004 1.00 71.69 93 GLU A CA 1
ATOM 730 C C . GLU A 1 93 ? 10.823 -3.089 -18.379 1.00 71.69 93 GLU A C 1
ATOM 732 O O . GLU A 1 93 ? 10.895 -2.340 -19.356 1.00 71.69 93 GLU A O 1
ATOM 737 N N . GLY A 1 94 ? 10.950 -4.417 -18.484 1.00 71.81 94 GLY A N 1
ATOM 738 C CA . GLY A 1 94 ? 11.348 -5.097 -19.717 1.00 71.81 94 GLY A CA 1
ATOM 739 C C . GLY A 1 94 ? 10.295 -5.041 -20.824 1.00 71.81 94 GLY A C 1
ATOM 740 O O . GLY A 1 94 ? 10.632 -5.165 -22.000 1.00 71.81 94 GLY A O 1
ATOM 741 N N . LYS A 1 95 ? 9.022 -4.829 -20.470 1.00 74.88 95 LYS A N 1
ATOM 742 C CA . LYS A 1 95 ? 7.912 -4.661 -21.428 1.00 74.88 95 LYS A CA 1
ATOM 743 C C . LYS A 1 95 ? 7.532 -3.200 -21.648 1.00 74.88 95 LYS A C 1
ATOM 745 O O . LYS A 1 95 ? 6.673 -2.910 -22.479 1.00 74.88 95 LYS A O 1
ATOM 750 N N . SER A 1 96 ? 8.130 -2.292 -20.886 1.00 77.38 96 SER A N 1
ATOM 751 C CA . SER A 1 96 ? 7.835 -0.867 -20.941 1.00 77.38 96 SER A CA 1
ATOM 752 C C . SER A 1 96 ? 8.685 -0.149 -21.992 1.00 77.38 96 SER A C 1
ATOM 754 O O . SER A 1 96 ? 9.717 -0.646 -22.450 1.00 77.38 96 SER A O 1
ATOM 756 N N . GLN A 1 97 ? 8.272 1.066 -22.349 1.00 78.75 97 GLN A N 1
ATOM 757 C CA . GLN A 1 97 ? 9.030 1.935 -23.254 1.00 78.75 97 GLN A CA 1
ATOM 758 C C . GLN A 1 97 ? 10.358 2.419 -22.651 1.00 78.75 97 GLN A C 1
ATOM 760 O O . GLN A 1 97 ? 11.225 2.883 -23.388 1.00 78.75 97 GLN A O 1
ATOM 765 N N . ILE A 1 98 ? 10.577 2.208 -21.346 1.00 78.38 98 ILE A N 1
ATOM 766 C CA . ILE A 1 98 ? 11.877 2.423 -20.696 1.00 78.38 98 ILE A CA 1
ATOM 767 C C . ILE A 1 98 ? 12.953 1.564 -21.383 1.00 78.38 98 ILE A C 1
ATOM 769 O O . ILE A 1 98 ? 14.050 2.045 -21.657 1.00 78.38 98 ILE A O 1
ATOM 773 N N . ALA A 1 99 ? 12.622 0.324 -21.770 1.00 73.19 99 ALA A N 1
ATOM 774 C CA . ALA A 1 99 ? 13.526 -0.548 -22.525 1.00 73.19 99 ALA A CA 1
ATOM 775 C C . ALA A 1 99 ? 13.781 -0.070 -23.971 1.00 73.19 99 ALA A C 1
ATOM 777 O O . ALA A 1 99 ? 14.765 -0.473 -24.588 1.00 73.19 99 ALA A O 1
ATOM 778 N N . HIS A 1 100 ? 12.912 0.792 -24.508 1.00 75.06 100 HIS A N 1
ATOM 779 C CA . HIS A 1 100 ? 13.004 1.366 -25.856 1.00 75.06 100 HIS A CA 1
ATOM 780 C C . HIS A 1 100 ? 13.583 2.792 -25.865 1.00 75.06 100 HIS A C 1
ATOM 782 O O . HIS A 1 100 ? 13.590 3.447 -26.906 1.00 75.06 100 HIS A O 1
ATOM 788 N N . GLY A 1 101 ? 14.111 3.262 -24.730 1.00 78.19 101 GLY A N 1
ATOM 789 C CA . GLY A 1 101 ? 14.817 4.538 -24.628 1.00 78.19 101 GLY A CA 1
ATOM 790 C C . GLY A 1 101 ? 13.981 5.711 -24.117 1.00 78.19 101 GLY A C 1
ATOM 791 O O . GLY A 1 101 ? 14.512 6.820 -24.057 1.00 78.19 101 GLY A O 1
ATOM 792 N N . GLU A 1 102 ? 12.720 5.499 -23.714 1.00 83.88 102 GLU A N 1
ATOM 793 C CA . GLU A 1 102 ? 11.984 6.505 -22.939 1.00 83.88 102 GLU A CA 1
ATOM 794 C C . GLU A 1 102 ? 12.690 6.716 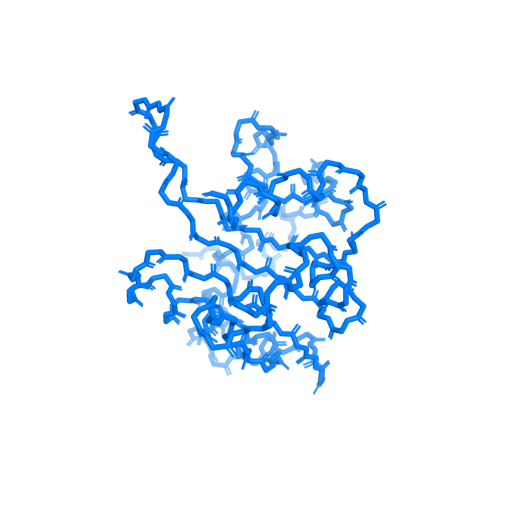-21.598 1.00 83.88 102 GLU A C 1
ATOM 796 O O . GLU A 1 102 ? 13.119 5.764 -20.934 1.00 83.88 102 GLU A O 1
ATOM 801 N N . THR A 1 103 ? 12.836 7.970 -21.174 1.00 81.31 103 THR A N 1
ATOM 802 C CA . THR A 1 103 ? 13.449 8.208 -19.878 1.00 81.31 103 THR A CA 1
ATOM 803 C C . THR A 1 103 ? 12.491 7.775 -18.781 1.00 81.31 103 THR A C 1
ATOM 805 O O . THR A 1 103 ? 11.299 8.075 -18.789 1.00 81.31 103 THR A O 1
ATOM 808 N N . VAL A 1 104 ? 13.051 7.168 -17.739 1.00 77.81 104 VAL A N 1
ATOM 809 C CA . VAL A 1 104 ? 12.332 6.871 -16.499 1.00 77.81 104 VAL A CA 1
ATOM 810 C C . VAL A 1 104 ? 11.493 8.062 -16.014 1.00 77.81 104 VAL A C 1
ATOM 812 O O . VAL A 1 104 ? 10.382 7.894 -15.523 1.00 77.81 104 VAL A O 1
ATOM 815 N N . ARG A 1 105 ? 12.017 9.286 -16.145 1.00 74.00 105 ARG A N 1
ATOM 816 C CA . ARG A 1 105 ? 11.338 10.506 -15.696 1.00 74.00 105 ARG A CA 1
ATOM 817 C C . ARG A 1 105 ? 10.045 10.769 -16.471 1.00 74.00 105 ARG A C 1
ATOM 819 O O . ARG A 1 105 ? 9.087 11.242 -15.860 1.00 74.00 105 ARG A O 1
ATOM 826 N N . GLU A 1 106 ? 10.027 10.509 -17.773 1.00 80.25 106 GLU A N 1
ATOM 827 C CA . GLU A 1 106 ? 8.844 10.673 -18.626 1.00 80.25 106 GLU A CA 1
ATOM 828 C C . GLU A 1 106 ? 7.773 9.654 -18.245 1.00 80.25 106 GLU A C 1
ATOM 830 O O . GLU A 1 106 ? 6.643 10.046 -17.932 1.00 80.25 106 GLU A O 1
ATOM 835 N N . THR A 1 107 ? 8.166 8.387 -18.101 1.00 81.69 107 THR A N 1
ATOM 836 C CA . THR A 1 107 ? 7.258 7.313 -17.687 1.00 81.69 107 THR A CA 1
ATOM 837 C C . THR A 1 107 ? 6.693 7.568 -16.288 1.00 81.69 107 THR A C 1
ATOM 839 O O . THR A 1 107 ? 5.491 7.420 -16.072 1.00 81.69 107 THR A O 1
ATOM 842 N N . ALA A 1 108 ? 7.519 8.046 -15.348 1.00 77.50 108 ALA A N 1
ATOM 843 C CA . ALA A 1 108 ? 7.082 8.454 -14.008 1.00 77.50 108 ALA A CA 1
ATOM 844 C C . ALA A 1 108 ? 5.979 9.509 -14.063 1.00 77.50 108 ALA A C 1
ATOM 846 O O . ALA A 1 108 ? 4.979 9.435 -13.351 1.00 77.50 108 ALA A O 1
ATOM 847 N N . ASN A 1 109 ? 6.200 10.524 -14.899 1.00 81.31 109 ASN A N 1
ATOM 848 C CA . ASN A 1 109 ? 5.318 11.669 -15.014 1.00 81.31 109 ASN A CA 1
ATOM 849 C C . ASN A 1 109 ? 3.982 11.234 -15.618 1.00 81.31 109 ASN A C 1
ATOM 851 O O . ASN A 1 109 ? 2.939 11.605 -15.094 1.00 81.31 109 ASN A O 1
ATOM 855 N N . MET A 1 110 ? 4.002 10.388 -16.649 1.00 83.75 110 MET A N 1
ATOM 856 C CA . MET A 1 110 ? 2.788 9.815 -17.228 1.00 83.75 110 MET A CA 1
ATOM 857 C C . MET A 1 110 ? 2.015 8.977 -16.197 1.00 83.75 110 MET A C 1
ATOM 859 O O . MET A 1 110 ? 0.846 9.259 -15.937 1.00 83.75 110 MET A O 1
ATOM 863 N N . ILE A 1 111 ? 2.684 8.033 -15.525 1.00 83.31 111 ILE A N 1
ATOM 864 C CA . ILE A 1 111 ? 2.065 7.168 -14.509 1.00 83.31 111 ILE A CA 1
ATOM 865 C C . ILE A 1 111 ? 1.444 7.994 -13.378 1.00 83.31 111 ILE A C 1
ATOM 867 O O . ILE A 1 111 ? 0.356 7.672 -12.904 1.00 83.31 111 ILE A O 1
ATOM 871 N N . SER A 1 112 ? 2.094 9.086 -12.974 1.00 77.88 112 SER A N 1
ATOM 872 C CA . SER A 1 112 ? 1.598 9.942 -11.898 1.00 77.88 112 SER A CA 1
ATOM 873 C C . SER A 1 112 ? 0.262 10.632 -12.180 1.00 77.88 112 SER A C 1
ATOM 875 O O . SER A 1 112 ? -0.435 10.991 -11.234 1.00 77.88 112 SER A O 1
ATOM 877 N N . PHE A 1 113 ? -0.102 10.817 -13.453 1.00 80.12 113 PHE A N 1
ATOM 878 C CA . PHE A 1 113 ? -1.405 11.370 -13.831 1.00 80.12 113 PHE A CA 1
ATOM 879 C C . PHE A 1 113 ? -2.503 10.309 -13.887 1.00 80.12 113 PHE A C 1
ATOM 881 O O . PHE A 1 113 ? -3.678 10.647 -13.771 1.00 80.12 113 PHE A O 1
ATOM 888 N N . CYS A 1 114 ? -2.131 9.045 -14.088 1.00 83.62 114 CYS A N 1
ATOM 889 C CA . CYS A 1 114 ? -3.077 7.952 -14.296 1.00 83.62 114 CYS A CA 1
ATOM 890 C C . CYS A 1 114 ? -3.335 7.116 -13.037 1.00 83.62 114 CYS A C 1
ATOM 892 O O . CYS A 1 114 ? -4.343 6.415 -12.989 1.00 83.62 114 CYS A O 1
ATOM 894 N N . ALA A 1 115 ? -2.431 7.143 -12.056 1.00 84.50 115 ALA A N 1
ATOM 895 C CA . ALA A 1 115 ? -2.481 6.277 -10.883 1.00 84.50 115 ALA A CA 1
ATOM 896 C C . ALA A 1 115 ? -2.937 7.013 -9.617 1.00 84.50 115 ALA A C 1
ATOM 898 O O . ALA A 1 115 ? -2.443 8.095 -9.300 1.00 84.50 115 ALA A O 1
ATOM 899 N N . ASP A 1 116 ? -3.813 6.366 -8.849 1.00 84.38 116 ASP A N 1
ATOM 900 C CA . ASP A 1 116 ? -4.275 6.822 -7.532 1.00 84.38 116 ASP A CA 1
ATOM 901 C C . ASP A 1 116 ? -3.347 6.370 -6.400 1.00 84.38 116 ASP A C 1
ATOM 903 O O . ASP A 1 116 ? -3.308 6.983 -5.333 1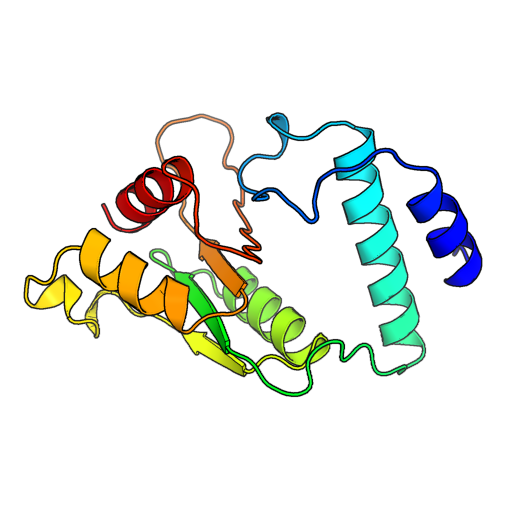.00 84.38 116 ASP A O 1
ATOM 907 N N . ALA A 1 117 ? -2.623 5.270 -6.618 1.00 82.56 117 ALA A N 1
ATOM 908 C CA . ALA A 1 117 ? -1.616 4.746 -5.709 1.00 82.56 117 ALA A CA 1
ATOM 909 C C . ALA A 1 117 ? -0.491 4.088 -6.510 1.00 82.56 117 ALA A C 1
ATOM 911 O O . ALA A 1 117 ? -0.733 3.464 -7.542 1.00 82.56 117 ALA A O 1
ATOM 912 N N . ILE A 1 118 ? 0.748 4.210 -6.033 1.00 80.44 118 ILE A N 1
ATOM 913 C CA . ILE A 1 118 ? 1.891 3.554 -6.668 1.00 80.44 118 ILE A CA 1
ATOM 914 C C . ILE A 1 118 ? 2.780 2.939 -5.600 1.00 80.44 118 ILE A C 1
ATOM 916 O O . ILE A 1 118 ? 3.310 3.668 -4.762 1.00 80.44 118 ILE A O 1
ATOM 920 N N . GLY A 1 119 ? 2.944 1.620 -5.664 1.00 78.44 119 GLY A N 1
ATOM 921 C CA . GLY A 1 119 ? 3.823 0.839 -4.806 1.00 78.44 119 GLY A CA 1
ATOM 922 C C . GLY A 1 119 ? 5.115 0.473 -5.527 1.00 78.44 119 GLY A C 1
ATOM 923 O O . GLY A 1 119 ? 5.093 0.018 -6.670 1.00 78.44 119 GLY A O 1
ATOM 924 N N . PHE A 1 120 ? 6.238 0.637 -4.834 1.00 73.06 120 PHE A N 1
ATOM 925 C CA . PHE A 1 120 ? 7.565 0.265 -5.321 1.00 73.06 120 PHE A CA 1
ATOM 926 C C . PHE A 1 120 ? 8.140 -0.828 -4.439 1.00 73.06 120 PHE A C 1
ATOM 928 O O . PHE A 1 120 ? 7.967 -0.796 -3.226 1.00 73.06 120 PHE A O 1
ATOM 935 N N . VAL A 1 121 ? 8.861 -1.775 -5.025 1.00 66.06 121 VAL A N 1
ATOM 936 C CA . VAL A 1 121 ? 9.717 -2.680 -4.260 1.00 66.06 121 VAL A CA 1
ATOM 937 C C . VAL A 1 121 ? 11.072 -2.736 -4.923 1.00 66.06 121 VAL A C 1
ATOM 939 O O . VAL A 1 121 ? 11.217 -3.225 -6.042 1.00 66.06 121 VAL A O 1
ATOM 942 N N . MET A 1 122 ? 12.061 -2.250 -4.187 1.00 54.50 122 MET A N 1
ATOM 943 C CA . MET A 1 122 ? 13.465 -2.332 -4.542 1.00 54.50 122 MET A CA 1
ATOM 944 C C . MET A 1 122 ? 14.231 -2.853 -3.330 1.00 54.50 122 MET A C 1
ATOM 946 O O . MET A 1 122 ? 14.007 -2.399 -2.204 1.00 54.50 122 MET A O 1
ATOM 950 N N . ILE A 1 123 ? 15.150 -3.786 -3.556 1.00 48.00 123 ILE A N 1
ATOM 951 C CA . ILE A 1 123 ? 16.197 -4.080 -2.586 1.00 48.00 123 ILE A CA 1
ATOM 952 C C . ILE A 1 123 ? 17.247 -2.973 -2.718 1.00 48.00 123 ILE A C 1
ATOM 954 O O . ILE A 1 123 ? 18.021 -2.942 -3.670 1.00 48.00 123 ILE A O 1
ATOM 958 N N . CYS A 1 124 ? 17.273 -2.042 -1.765 1.00 40.41 124 CYS A N 1
ATOM 959 C CA . CYS A 1 124 ? 18.314 -1.020 -1.718 1.00 40.41 124 CYS A CA 1
ATOM 960 C C . CYS A 1 124 ? 19.625 -1.688 -1.263 1.00 40.41 124 CYS A C 1
ATOM 962 O O . CYS A 1 124 ? 19.802 -1.968 -0.078 1.00 40.41 124 CYS A O 1
ATOM 964 N N . SER A 1 125 ? 20.530 -2.010 -2.193 1.00 36.28 125 SER A N 1
ATOM 965 C CA . SER A 1 125 ? 21.762 -2.763 -1.900 1.00 36.28 125 SER A CA 1
ATOM 966 C C . SER A 1 125 ? 22.875 -1.930 -1.240 1.00 36.28 125 SER A C 1
ATOM 968 O O . SER A 1 125 ? 24.027 -2.360 -1.224 1.00 36.28 125 SER A O 1
ATOM 970 N N . SER A 1 126 ? 22.580 -0.734 -0.722 1.00 38.56 126 SER A N 1
ATOM 971 C CA . SER A 1 126 ? 23.592 0.220 -0.245 1.00 38.56 126 SER A CA 1
ATOM 972 C C . SER A 1 126 ? 23.560 0.492 1.267 1.00 38.56 126 SER A C 1
ATOM 974 O O . SER A 1 126 ? 23.987 1.561 1.698 1.00 38.56 126 SER A O 1
ATOM 976 N N . GLY A 1 127 ? 23.087 -0.448 2.098 1.00 36.34 127 GLY A N 1
ATOM 977 C CA . GLY A 1 127 ? 23.180 -0.334 3.562 1.00 36.34 127 GLY A CA 1
ATOM 978 C C . GLY A 1 127 ? 22.732 -1.584 4.347 1.00 36.34 127 GLY A C 1
ATOM 979 O O . GLY A 1 127 ? 22.003 -2.412 3.808 1.00 36.34 127 GLY A O 1
ATOM 980 N N . PRO A 1 128 ? 23.149 -1.739 5.624 1.00 28.89 128 PRO A N 1
ATOM 981 C CA . PRO A 1 128 ? 22.940 -2.948 6.442 1.00 28.89 128 PRO A CA 1
ATOM 982 C C . PRO A 1 128 ? 21.500 -3.157 6.953 1.00 28.89 128 PRO A C 1
ATOM 984 O O . PRO A 1 128 ? 21.216 -4.159 7.603 1.00 28.89 128 PRO A O 1
ATOM 987 N N . VAL A 1 129 ? 20.586 -2.231 6.667 1.00 31.44 129 VAL A N 1
ATOM 988 C CA . VAL A 1 129 ? 19.166 -2.296 7.036 1.00 31.44 129 VAL A CA 1
ATOM 989 C C . VAL A 1 129 ? 18.348 -2.191 5.761 1.00 31.44 129 VAL A C 1
ATOM 991 O O . VAL A 1 129 ? 18.319 -1.137 5.139 1.00 31.44 129 VAL A O 1
ATOM 994 N N . THR A 1 130 ? 17.716 -3.289 5.353 1.00 33.03 130 THR A N 1
ATOM 995 C CA . THR A 1 130 ? 16.848 -3.374 4.174 1.00 33.03 130 THR A CA 1
ATOM 996 C C . THR A 1 130 ? 15.464 -2.802 4.499 1.00 33.03 130 THR A C 1
ATOM 998 O O . THR A 1 130 ? 14.685 -3.457 5.196 1.00 33.03 130 THR A O 1
ATOM 1001 N N . PRO A 1 131 ? 15.093 -1.599 4.020 1.00 34.31 131 PRO A N 1
ATOM 1002 C CA . PRO A 1 131 ? 13.752 -1.077 4.223 1.00 34.31 131 PRO A CA 1
ATOM 1003 C C . PRO A 1 131 ? 12.844 -1.657 3.136 1.00 34.31 131 PRO A C 1
ATOM 1005 O O . PRO A 1 131 ? 13.090 -1.483 1.943 1.00 34.31 131 PRO A O 1
ATOM 1008 N N . ILE A 1 132 ? 11.768 -2.332 3.533 1.00 34.38 132 ILE A N 1
ATOM 1009 C CA . ILE A 1 132 ? 10.644 -2.589 2.629 1.00 34.38 132 ILE A CA 1
ATOM 1010 C C . ILE A 1 132 ? 9.916 -1.247 2.451 1.00 34.38 132 ILE A C 1
ATOM 1012 O O . ILE A 1 132 ? 9.197 -0.797 3.338 1.00 34.38 132 ILE A O 1
ATOM 1016 N N . CYS A 1 133 ? 10.159 -0.583 1.323 1.00 31.67 133 CYS A N 1
ATOM 1017 C CA . CYS A 1 133 ? 9.632 0.744 1.007 1.00 31.67 133 CYS A CA 1
ATOM 1018 C C . CYS A 1 133 ? 8.246 0.618 0.346 1.00 31.67 133 CYS A C 1
ATOM 1020 O O . CYS A 1 133 ? 8.143 0.637 -0.874 1.00 31.67 133 CYS A O 1
ATOM 1022 N N . VAL A 1 134 ? 7.164 0.425 1.113 1.00 35.28 134 VAL A N 1
ATOM 1023 C CA . VAL A 1 134 ? 5.804 0.404 0.531 1.00 35.28 134 VAL A CA 1
ATOM 1024 C C . VAL A 1 134 ? 5.295 1.832 0.397 1.00 35.28 134 VAL A C 1
ATOM 1026 O O . VAL A 1 134 ? 4.705 2.382 1.325 1.00 35.28 134 VAL A O 1
ATOM 1029 N N . LYS A 1 135 ? 5.508 2.424 -0.778 1.00 39.28 135 LYS A N 1
ATOM 1030 C CA . LYS A 1 135 ? 4.977 3.749 -1.087 1.00 39.28 135 LYS A CA 1
ATOM 1031 C C . LYS A 1 135 ? 3.460 3.694 -1.306 1.00 39.28 135 LYS A C 1
ATOM 1033 O O . LYS A 1 135 ? 2.956 2.862 -2.057 1.00 39.28 135 LYS A O 1
ATOM 1038 N N . TRP A 1 136 ? 2.745 4.619 -0.674 1.00 37.62 136 TRP A N 1
ATOM 1039 C CA . TRP A 1 136 ? 1.362 4.974 -0.989 1.00 37.62 136 TRP A CA 1
ATOM 1040 C C . TRP A 1 136 ? 1.362 6.455 -1.349 1.00 37.62 136 TRP A C 1
ATOM 1042 O O . TRP A 1 136 ? 1.601 7.289 -0.481 1.00 37.62 136 TRP A O 1
ATOM 1052 N N . VAL A 1 137 ? 1.161 6.789 -2.625 1.00 39.56 137 VAL A N 1
ATOM 1053 C CA . VAL A 1 137 ? 1.136 8.191 -3.068 1.00 39.56 137 VAL A CA 1
ATOM 1054 C C . VAL A 1 137 ? -0.264 8.573 -3.454 1.00 39.56 137 VAL A C 1
ATOM 1056 O O . VAL A 1 137 ? -0.772 8.054 -4.437 1.00 39.56 137 VAL A O 1
ATOM 1059 N N . LYS A 1 138 ? -0.849 9.516 -2.719 1.00 34.41 138 LYS A N 1
ATOM 1060 C CA . LYS A 1 138 ? -2.149 10.103 -3.055 1.00 34.41 138 LYS A CA 1
ATOM 1061 C C . LYS A 1 138 ? -2.024 11.275 -4.041 1.00 34.41 138 LYS A C 1
ATOM 1063 O O . LYS A 1 138 ? -3.013 11.662 -4.657 1.00 34.41 138 LYS A O 1
ATOM 1068 N N . ARG A 1 139 ? -0.830 11.881 -4.176 1.00 34.00 139 ARG A N 1
ATOM 1069 C CA . ARG A 1 139 ? -0.569 13.000 -5.101 1.00 34.00 139 ARG A CA 1
ATOM 1070 C C . ARG A 1 139 ? 0.927 13.191 -5.386 1.00 34.00 139 ARG A C 1
ATOM 1072 O O . ARG A 1 139 ? 1.705 13.539 -4.508 1.00 34.00 139 ARG A O 1
ATOM 1079 N N . TRP A 1 140 ? 1.334 12.985 -6.635 1.00 45.88 140 TRP A N 1
ATOM 1080 C CA . TRP A 1 140 ? 2.738 12.917 -7.069 1.00 45.88 140 TRP A CA 1
ATOM 1081 C C . TRP A 1 140 ? 3.353 14.290 -7.440 1.00 45.88 140 TRP A C 1
ATOM 1083 O O . TRP A 1 140 ? 3.976 14.459 -8.487 1.00 45.88 140 TRP A O 1
ATOM 1093 N N . THR A 1 141 ? 3.172 15.319 -6.608 1.00 33.38 141 THR A N 1
ATOM 1094 C CA . THR A 1 141 ? 3.557 16.705 -6.967 1.00 33.38 141 THR A CA 1
ATOM 1095 C C . THR A 1 141 ? 4.921 17.177 -6.448 1.00 33.38 141 THR A C 1
ATOM 1097 O O . THR A 1 141 ? 5.358 18.259 -6.831 1.00 33.38 141 THR A O 1
ATOM 1100 N N . THR A 1 142 ? 5.631 16.410 -5.616 1.00 37.41 142 THR A N 1
ATOM 1101 C CA . THR A 1 142 ? 6.890 16.852 -4.977 1.00 37.41 142 THR A CA 1
ATOM 1102 C C . THR A 1 142 ? 8.147 16.321 -5.688 1.00 37.41 142 THR A C 1
ATOM 1104 O O . THR A 1 142 ? 8.177 15.203 -6.199 1.00 37.41 142 THR A O 1
ATOM 1107 N N . ALA A 1 143 ? 9.214 17.129 -5.755 1.00 39.25 143 ALA A N 1
ATOM 1108 C CA . ALA A 1 143 ? 10.454 16.812 -6.482 1.00 39.25 143 ALA A CA 1
ATOM 1109 C C . ALA A 1 143 ? 11.182 15.560 -5.950 1.00 39.25 143 ALA A C 1
ATOM 1111 O O . ALA A 1 143 ? 11.725 14.784 -6.736 1.00 39.25 143 ALA A O 1
ATOM 1112 N N . THR A 1 144 ? 11.104 15.317 -4.641 1.00 43.50 144 THR A N 1
ATOM 1113 C CA . THR A 1 144 ? 11.662 14.146 -3.946 1.00 43.50 144 THR A CA 1
ATOM 1114 C C . THR A 1 144 ? 11.119 12.828 -4.507 1.00 43.50 144 THR A C 1
ATOM 1116 O O . THR A 1 144 ? 11.852 11.855 -4.665 1.00 43.50 144 THR A O 1
ATOM 1119 N N . ASN A 1 145 ? 9.852 12.808 -4.934 1.00 49.78 145 ASN A N 1
ATOM 1120 C CA . ASN A 1 145 ? 9.220 11.625 -5.517 1.00 49.78 145 ASN A CA 1
ATOM 1121 C C . ASN A 1 145 ? 9.822 11.196 -6.852 1.00 49.78 145 ASN A C 1
ATOM 1123 O O . ASN A 1 145 ? 9.836 10.003 -7.158 1.00 49.78 145 ASN A O 1
ATOM 1127 N N . ARG A 1 146 ? 10.349 12.155 -7.621 1.00 51.28 146 ARG A N 1
ATOM 1128 C CA . ARG A 1 146 ? 11.002 11.877 -8.901 1.00 51.28 146 ARG A CA 1
ATOM 1129 C C . ARG A 1 146 ? 12.358 11.216 -8.690 1.00 51.28 146 ARG A C 1
ATOM 1131 O O . ARG A 1 146 ? 12.687 10.315 -9.448 1.00 51.28 146 ARG A O 1
ATOM 1138 N N . GLU A 1 147 ? 13.123 11.616 -7.676 1.00 49.06 147 GLU A N 1
ATOM 1139 C CA . GLU A 1 147 ? 14.446 11.036 -7.404 1.00 49.06 147 GLU A CA 1
ATOM 1140 C C . GLU A 1 147 ? 14.366 9.587 -6.923 1.00 49.06 147 GLU A C 1
ATOM 1142 O O . GLU A 1 147 ? 15.117 8.755 -7.422 1.00 49.06 147 GLU A O 1
ATOM 1147 N N . TYR A 1 148 ? 13.412 9.252 -6.051 1.00 53.12 148 TYR A N 1
ATOM 1148 C CA . TYR A 1 148 ? 13.226 7.870 -5.589 1.00 53.12 148 TYR A CA 1
ATOM 1149 C C . TYR A 1 148 ? 12.651 6.935 -6.660 1.00 53.12 148 TYR A C 1
ATOM 1151 O O . TYR A 1 148 ? 12.953 5.750 -6.675 1.00 53.12 148 TYR A O 1
ATOM 1159 N N . PHE A 1 149 ? 11.837 7.444 -7.585 1.00 53.34 149 PHE A N 1
ATOM 1160 C CA . PHE A 1 149 ? 11.409 6.665 -8.751 1.00 53.34 149 PHE A CA 1
ATOM 1161 C C . PHE A 1 149 ? 12.541 6.472 -9.755 1.00 53.34 149 PHE A C 1
ATOM 1163 O O . PHE A 1 149 ? 12.713 5.396 -10.318 1.00 53.34 149 PHE A O 1
ATOM 1170 N N . LEU A 1 150 ? 13.341 7.521 -9.956 1.00 51.88 150 LEU A N 1
ATOM 1171 C CA . LEU A 1 150 ? 14.548 7.439 -10.763 1.00 51.88 150 LEU A CA 1
ATOM 1172 C C . LEU A 1 150 ? 15.552 6.461 -10.160 1.00 51.88 150 LEU A C 1
ATOM 1174 O O . LEU A 1 150 ? 16.197 5.765 -10.928 1.00 51.88 150 LEU A O 1
ATOM 1178 N N . SER A 1 151 ? 15.673 6.376 -8.833 1.00 51.69 151 SER A N 1
ATOM 1179 C CA . SER A 1 151 ? 16.481 5.336 -8.196 1.00 51.69 151 SER A CA 1
ATOM 1180 C C . SER A 1 151 ? 15.816 3.962 -8.285 1.00 51.69 151 SER A C 1
ATOM 1182 O O . SER A 1 151 ? 16.520 3.000 -8.551 1.00 51.69 151 SER A O 1
ATOM 1184 N N . ALA A 1 152 ? 14.485 3.857 -8.157 1.00 49.06 152 ALA A N 1
ATOM 1185 C CA . ALA A 1 152 ? 13.727 2.610 -8.354 1.00 49.06 152 ALA A CA 1
ATOM 1186 C C . ALA A 1 152 ? 14.002 1.937 -9.703 1.00 49.06 152 ALA A C 1
ATOM 1188 O O . ALA A 1 152 ? 14.032 0.712 -9.764 1.00 49.06 152 ALA A O 1
ATOM 1189 N N . LEU A 1 153 ? 14.245 2.734 -10.744 1.00 48.59 153 LEU A N 1
ATOM 1190 C CA . LEU A 1 153 ? 14.439 2.270 -12.118 1.00 48.59 153 LEU A CA 1
ATOM 1191 C C . LEU A 1 153 ? 15.884 2.445 -12.636 1.00 48.59 153 LEU A C 1
ATOM 1193 O O . LEU A 1 153 ? 16.126 2.263 -13.827 1.00 48.59 153 LEU A O 1
ATOM 1197 N N . ARG A 1 154 ? 16.843 2.832 -11.779 1.00 48.59 154 ARG A N 1
ATOM 1198 C CA . ARG A 1 154 ? 18.289 2.890 -12.087 1.00 48.59 154 ARG A CA 1
ATOM 1199 C C . ARG A 1 154 ? 19.006 1.732 -11.439 1.00 48.59 154 ARG A C 1
ATOM 1201 O O . ARG A 1 154 ? 19.691 0.976 -12.154 1.00 48.59 154 ARG A O 1
#

Sequence (154 aa):
MKTVNELIKDINKLNSSLHEKDFLLTWEQSPDELKQVLDVADALKTLRAENIATKVFNSGLGISVFRDNSTRTRFSYASALNLLGLAQQDLDEGKSQIAHGETVRETANMISFCADAIGFVMICSSGPVTPICVKWVKRWTTATNREYFLSALR

InterPro domains:
  IPR006132 Aspartate/ornithine carbamoyltransferase, carbamoyl-P binding [PF02729] (21-119)
  IPR036901 Aspartate/ornithine carbamoyltransferase superfamily [G3DSA:3.40.50.1370] (1-122)
  IPR036901 Aspartate/ornithine carbamoyltransferase superfamily [SSF53671] (18-119)

Organism: NCBI:txid158822

Secondary structure (DSSP, 8-state):
---HHHHHHHHTTS---TTTS----GGGS-HHHHHHHHHHHHHHHHHHHTT------SS-EEEEEESS--HHHHHHHHHHHHHHTPEEEEE-GGGSGGGGT--HHHHHHHHHHH-SEEEEE---TTSSS--------S---SHHHHHHHHHHT-

Foldseek 3Di:
DDALVVLVVLLVVFDDPPVPDKQFDPVVDDPSHVVSVVSVVVSLVVCVVVVHQQAQDCEFEEEEEEPDDDPPVVVVSCVVCVSNNYDYDYDDCCPDCVVVVDQLLVVVVVCQVRHQFYFAADQPPPDPDGDRGGIGDRHQDDPVSSVVSNVSND

pLDDT: mean 75.26, std 18.9, range [28.89, 92.56]